Protein AF-A0A7Y3MYY5-F1 (afdb_monomer_lite)

Sequence (60 aa):
MGQTDVYLATCAELPGGDPDTELLTGHLRSSGIQAEVHVWDDPSVDWSSAPLTVIRSTWD

Foldseek 3Di:
DDFAAEEEEAAPVCQVADPVSVVVCVVCVVVVHRYYYGHNPPPPDDPVSYPYYHYDHNPD

pLDDT: mean 94.09, std 8.26, range [45.09, 98.19]

Structure (mmCIF, N/CA/C/O backbone)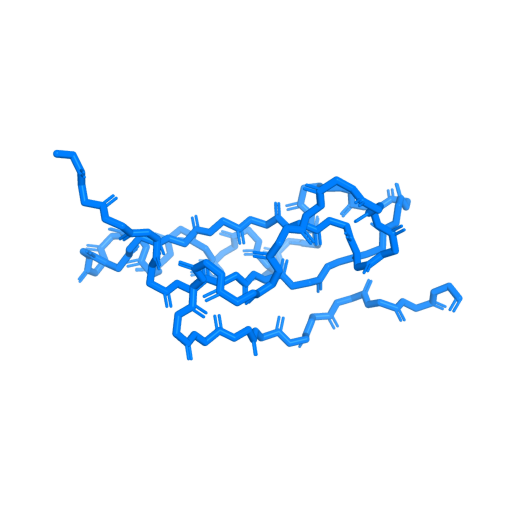:
data_AF-A0A7Y3MYY5-F1
#
_entry.id   AF-A0A7Y3MYY5-F1
#
loop_
_atom_site.group_PDB
_atom_site.id
_atom_site.type_symbol
_atom_site.label_atom_id
_atom_site.label_alt_id
_atom_site.label_comp_id
_atom_site.label_asym_id
_atom_site.label_entity_id
_atom_site.label_seq_id
_atom_site.pdbx_PDB_ins_code
_atom_site.Cartn_x
_atom_site.Cartn_y
_atom_site.Cartn_z
_atom_site.occupancy
_atom_site.B_iso_or_equiv
_atom_site.auth_seq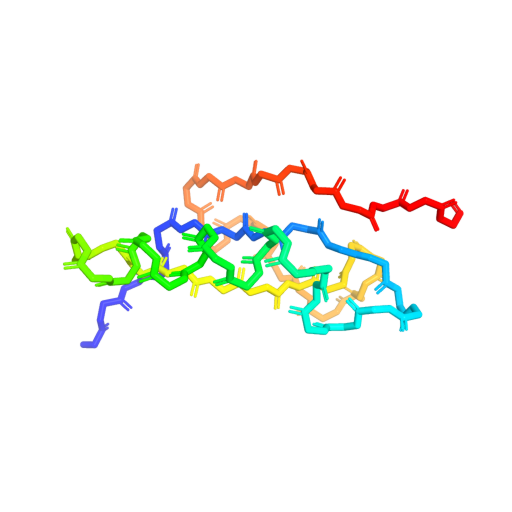_id
_atom_site.auth_comp_id
_atom_site.auth_asym_id
_atom_site.auth_atom_id
_atom_site.pdbx_PDB_model_num
ATOM 1 N N . MET A 1 1 ? -15.145 11.815 1.850 1.00 45.09 1 MET A N 1
ATOM 2 C CA . MET A 1 1 ? -14.486 10.689 1.159 1.00 45.09 1 MET A CA 1
ATOM 3 C C . MET A 1 1 ? -13.192 10.471 1.914 1.00 45.09 1 MET A C 1
ATOM 5 O O . MET A 1 1 ? -12.467 11.442 2.078 1.00 45.09 1 MET A O 1
ATOM 9 N N . GLY A 1 2 ? -13.068 9.321 2.581 1.00 67.50 2 GLY A N 1
ATOM 10 C CA . GLY A 1 2 ? -12.074 9.102 3.638 1.00 67.50 2 GLY A CA 1
ATOM 11 C C . GLY A 1 2 ? -10.652 9.042 3.094 1.00 67.50 2 GLY A C 1
ATOM 12 O O . GLY A 1 2 ? -10.451 8.609 1.966 1.00 67.50 2 GLY A O 1
ATOM 13 N N . GLN A 1 3 ? -9.706 9.518 3.898 1.00 84.06 3 GLN A N 1
ATOM 14 C CA . GLN A 1 3 ? -8.271 9.377 3.671 1.00 84.06 3 GLN A CA 1
ATOM 15 C C . GLN A 1 3 ? -7.884 7.891 3.636 1.00 84.06 3 GLN A C 1
ATOM 17 O O . GLN A 1 3 ? -8.506 7.087 4.330 1.00 84.06 3 GLN A O 1
ATOM 22 N N . THR A 1 4 ? -6.888 7.530 2.829 1.00 94.44 4 THR A N 1
ATOM 23 C CA . THR A 1 4 ? -6.397 6.150 2.739 1.00 94.44 4 THR A CA 1
ATOM 24 C C . THR A 1 4 ? -5.690 5.755 4.033 1.00 94.44 4 THR A C 1
ATOM 26 O O . THR A 1 4 ? -4.852 6.498 4.540 1.00 94.44 4 THR A O 1
ATOM 29 N N . ASP A 1 5 ? -6.037 4.590 4.580 1.00 97.00 5 ASP A N 1
ATOM 30 C CA . ASP A 1 5 ? -5.520 4.102 5.861 1.00 97.00 5 ASP A CA 1
ATOM 31 C C . ASP A 1 5 ? -4.208 3.326 5.685 1.00 97.00 5 ASP A C 1
ATOM 33 O O . ASP A 1 5 ? -3.330 3.366 6.548 1.00 97.00 5 ASP A O 1
ATOM 37 N N . VAL A 1 6 ? -4.077 2.581 4.581 1.00 97.81 6 VAL A N 1
ATOM 38 C CA . VAL A 1 6 ? -2.940 1.685 4.340 1.00 97.81 6 VAL A CA 1
ATOM 39 C C . VAL A 1 6 ? -2.511 1.727 2.879 1.00 97.81 6 VAL A C 1
ATOM 41 O O . VAL A 1 6 ? -3.312 1.482 1.978 1.00 97.81 6 VAL A O 1
ATOM 44 N N . TYR A 1 7 ? -1.222 1.941 2.646 1.00 98.19 7 TYR A N 1
ATOM 45 C CA . TYR A 1 7 ? -0.588 1.647 1.365 1.00 98.19 7 TYR A CA 1
ATOM 46 C C . TYR A 1 7 ? 0.105 0.285 1.397 1.00 98.19 7 TYR A C 1
ATOM 48 O O . TYR A 1 7 ? 0.683 -0.115 2.408 1.00 98.19 7 TYR A O 1
ATOM 56 N N . LEU A 1 8 ? 0.057 -0.435 0.282 1.00 98.19 8 LEU A N 1
ATOM 57 C CA . LEU A 1 8 ? 0.789 -1.673 0.049 1.00 98.19 8 LEU A CA 1
ATOM 58 C C . LEU A 1 8 ? 1.810 -1.419 -1.059 1.00 98.19 8 LEU A C 1
ATOM 60 O O . LEU A 1 8 ? 1.430 -1.147 -2.194 1.00 98.19 8 LEU A O 1
ATOM 64 N N . ALA A 1 9 ? 3.095 -1.502 -0.728 1.00 97.62 9 ALA A N 1
ATOM 65 C CA . ALA A 1 9 ? 4.174 -1.266 -1.679 1.00 97.62 9 ALA A CA 1
ATOM 66 C C . ALA A 1 9 ? 4.492 -2.541 -2.482 1.00 97.62 9 ALA A C 1
ATOM 68 O O . ALA A 1 9 ? 4.753 -3.601 -1.900 1.00 97.62 9 ALA A O 1
ATOM 69 N N . THR A 1 10 ? 4.487 -2.426 -3.809 1.00 97.56 10 THR A N 1
ATOM 70 C CA . THR A 1 10 ? 4.811 -3.485 -4.786 1.00 97.56 10 THR A CA 1
ATOM 71 C C . THR A 1 10 ? 5.874 -3.004 -5.783 1.00 97.56 10 THR A C 1
ATOM 73 O O . THR A 1 10 ? 6.250 -1.837 -5.742 1.00 97.56 10 THR A O 1
ATOM 76 N N . CYS A 1 11 ? 6.376 -3.869 -6.665 1.00 96.62 11 CYS A N 1
ATOM 77 C CA . CYS A 1 11 ? 7.294 -3.519 -7.755 1.00 96.62 11 CYS A CA 1
ATOM 78 C C . CYS A 1 11 ? 6.557 -3.171 -9.058 1.00 96.62 11 CYS A C 1
ATOM 80 O O . CYS A 1 11 ? 5.371 -3.476 -9.235 1.00 96.62 11 CYS A O 1
ATOM 82 N N . ALA A 1 12 ? 7.276 -2.547 -9.992 1.00 95.75 12 ALA A N 1
ATOM 83 C CA . ALA A 1 12 ? 6.739 -2.111 -11.278 1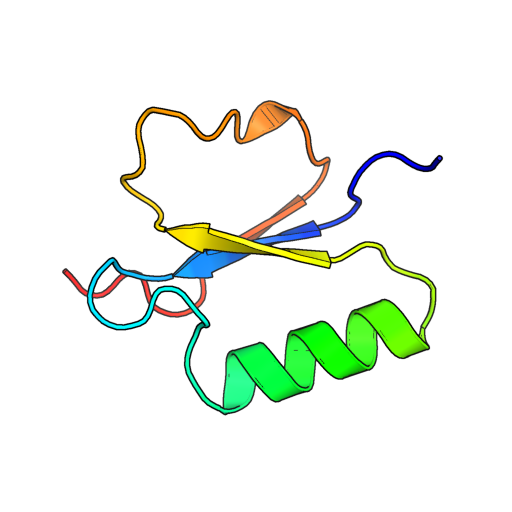.00 95.75 12 ALA A CA 1
ATOM 84 C C . ALA A 1 12 ? 6.292 -3.275 -12.184 1.00 95.75 12 ALA A C 1
ATOM 86 O O . ALA A 1 12 ? 5.395 -3.099 -13.011 1.00 95.75 12 ALA A O 1
ATOM 87 N N . GLU A 1 13 ? 6.863 -4.475 -12.026 1.00 95.25 13 GLU A N 1
ATOM 88 C CA . GLU A 1 13 ? 6.448 -5.678 -12.763 1.00 95.25 13 GLU A CA 1
ATOM 89 C C . GLU A 1 13 ? 5.064 -6.185 -12.336 1.00 95.25 13 GLU A C 1
ATOM 91 O O . GLU A 1 13 ? 4.386 -6.860 -13.115 1.00 95.25 13 GLU A O 1
ATOM 96 N N . LEU A 1 14 ? 4.638 -5.864 -11.110 1.00 94.50 14 LEU A N 1
ATOM 97 C CA . LEU A 1 14 ? 3.368 -6.284 -10.519 1.00 94.50 14 LEU A CA 1
ATOM 98 C C . LEU A 1 14 ? 2.637 -5.074 -9.913 1.00 94.50 14 LEU A C 1
ATOM 100 O O . LEU A 1 14 ? 2.455 -5.019 -8.695 1.00 94.50 14 LEU A O 1
ATOM 104 N N . PRO A 1 15 ? 2.158 -4.114 -10.729 1.00 92.88 15 PRO A N 1
ATOM 105 C CA . PRO A 1 15 ? 1.558 -2.874 -10.229 1.00 92.88 15 PRO A CA 1
ATOM 106 C C . PRO A 1 15 ? 0.235 -3.095 -9.475 1.00 92.88 15 PRO A C 1
ATOM 108 O O . PRO A 1 15 ? -0.175 -2.254 -8.683 1.00 92.88 15 PRO A O 1
ATOM 111 N N . GLY A 1 16 ? -0.434 -4.234 -9.696 1.00 91.44 16 GLY A N 1
ATOM 112 C CA . GLY A 1 16 ? -1.608 -4.662 -8.924 1.00 91.44 16 GLY A CA 1
ATOM 113 C C . GLY A 1 16 ? -1.278 -5.453 -7.651 1.00 91.44 16 GLY A C 1
ATOM 114 O O . GLY A 1 16 ? -2.180 -5.742 -6.867 1.00 91.44 16 GLY A O 1
ATOM 115 N N . GLY A 1 17 ? -0.002 -5.780 -7.430 1.00 93.62 17 GLY A N 1
ATOM 116 C CA . GLY A 1 17 ? 0.443 -6.727 -6.414 1.00 93.62 17 GLY A CA 1
ATOM 117 C C . GLY A 1 17 ? 0.411 -8.184 -6.885 1.00 93.62 17 GLY A C 1
ATOM 118 O O . GLY A 1 17 ? -0.074 -8.514 -7.965 1.00 93.62 17 GLY A O 1
ATOM 119 N N . ASP A 1 18 ? 0.965 -9.066 -6.056 1.00 94.44 18 ASP A N 1
ATOM 120 C CA . ASP A 1 18 ? 0.832 -10.520 -6.195 1.00 94.44 18 ASP A CA 1
ATOM 121 C C . ASP A 1 18 ? -0.547 -11.019 -5.697 1.00 94.44 18 ASP A C 1
ATOM 123 O O . ASP A 1 18 ? -1.285 -10.258 -5.060 1.00 94.44 18 ASP A O 1
ATOM 127 N N . PRO A 1 19 ? -0.918 -12.297 -5.931 1.00 96.06 19 PRO A N 1
ATOM 128 C CA . PRO A 1 19 ? -2.205 -12.832 -5.475 1.00 96.06 19 PRO A CA 1
ATOM 129 C C . PRO A 1 19 ? -2.450 -12.675 -3.966 1.00 96.06 19 PRO A C 1
ATOM 131 O O . PRO A 1 19 ? -3.581 -12.456 -3.534 1.00 96.06 19 PRO A O 1
ATOM 134 N N . ASP A 1 20 ? -1.398 -12.733 -3.149 1.00 96.00 20 ASP A N 1
ATOM 135 C CA . ASP A 1 20 ? -1.516 -12.536 -1.704 1.00 96.00 20 ASP A CA 1
ATOM 136 C C . ASP A 1 20 ? -1.847 -11.072 -1.359 1.00 96.00 20 ASP A C 1
ATOM 138 O O . ASP A 1 20 ? -2.611 -10.799 -0.431 1.00 96.00 20 ASP A O 1
ATOM 142 N N . THR A 1 21 ? -1.296 -10.119 -2.111 1.00 96.56 21 THR A N 1
ATOM 143 C CA . THR A 1 21 ? -1.555 -8.678 -1.987 1.00 96.56 21 THR A CA 1
ATOM 144 C C . THR A 1 21 ? -2.979 -8.340 -2.413 1.00 96.56 21 THR A C 1
ATOM 146 O O . THR A 1 21 ? -3.638 -7.541 -1.740 1.00 96.56 21 THR A O 1
ATOM 149 N N . GLU A 1 22 ? -3.504 -8.990 -3.454 1.00 94.44 22 GLU A N 1
ATOM 150 C CA . GLU A 1 22 ? -4.916 -8.879 -3.836 1.00 94.44 22 GLU A CA 1
ATOM 151 C C . GLU A 1 22 ? -5.841 -9.371 -2.712 1.00 94.44 22 GLU A C 1
ATOM 153 O O . GLU A 1 22 ? -6.773 -8.660 -2.315 1.00 94.44 22 GLU A O 1
ATOM 158 N N . LEU A 1 23 ? -5.556 -10.550 -2.142 1.00 97.19 23 LEU A N 1
ATOM 159 C CA . LEU A 1 23 ? -6.327 -11.123 -1.033 1.00 97.19 23 LEU A CA 1
ATOM 160 C C . LEU A 1 23 ? -6.287 -10.233 0.216 1.00 97.19 23 LEU A C 1
ATOM 162 O O . LEU A 1 23 ? -7.329 -9.967 0.823 1.00 97.19 23 LEU A O 1
ATOM 166 N N . LEU A 1 24 ? -5.104 -9.733 0.581 1.00 96.56 24 LEU A N 1
ATOM 167 C CA . LEU A 1 24 ? -4.922 -8.825 1.712 1.00 96.56 24 LEU A CA 1
ATOM 168 C C . LEU A 1 24 ? -5.701 -7.521 1.511 1.00 96.56 24 LEU A C 1
ATOM 170 O O . LEU A 1 24 ? -6.466 -7.119 2.388 1.00 96.56 24 LEU A O 1
ATOM 174 N N . THR A 1 25 ? -5.557 -6.884 0.348 1.00 97.06 25 THR A N 1
ATOM 175 C CA . THR A 1 25 ? -6.249 -5.627 0.021 1.00 97.06 25 THR A CA 1
ATOM 176 C C . THR A 1 25 ? -7.765 -5.813 0.048 1.00 97.06 25 THR A C 1
ATOM 178 O O . THR A 1 25 ? -8.487 -4.987 0.612 1.00 97.06 25 THR A O 1
ATOM 181 N N . GLY A 1 26 ? -8.263 -6.920 -0.513 1.00 96.62 26 GLY A N 1
ATOM 182 C CA . GLY A 1 26 ? -9.679 -7.279 -0.465 1.00 96.62 26 GLY A CA 1
ATOM 183 C C . GLY A 1 26 ? -10.192 -7.433 0.967 1.00 96.62 26 GLY A C 1
ATOM 184 O O . GLY A 1 26 ? -11.238 -6.878 1.312 1.00 96.62 26 GLY A O 1
ATOM 185 N N . HIS A 1 27 ? -9.436 -8.121 1.826 1.00 97.81 27 HIS A N 1
ATOM 186 C CA . HIS A 1 27 ? -9.821 -8.318 3.221 1.00 97.81 27 HIS A CA 1
ATOM 187 C C . HIS A 1 27 ? -9.816 -7.009 4.028 1.00 97.81 27 HIS A C 1
ATOM 189 O O . HIS A 1 27 ? -10.783 -6.738 4.748 1.00 97.81 27 HIS A O 1
ATOM 195 N N . LEU A 1 28 ? -8.791 -6.163 3.862 1.00 97.06 28 LEU A N 1
ATOM 196 C CA . LEU A 1 28 ? -8.711 -4.836 4.490 1.00 97.06 28 LEU A CA 1
ATOM 197 C C . LEU A 1 28 ? -9.926 -3.979 4.118 1.00 97.06 28 LEU A C 1
ATOM 199 O O . LEU A 1 28 ? -10.638 -3.498 5.002 1.00 97.06 28 LEU A O 1
ATOM 203 N N . ARG A 1 29 ? -10.240 -3.891 2.821 1.00 96.56 29 ARG A N 1
ATOM 204 C CA . ARG A 1 29 ? -11.408 -3.148 2.321 1.00 96.56 29 ARG A CA 1
ATOM 205 C C . ARG A 1 29 ? -12.722 -3.707 2.857 1.00 96.56 29 ARG A C 1
ATOM 207 O O . ARG A 1 29 ? -13.579 -2.938 3.284 1.00 96.56 29 ARG A O 1
ATOM 214 N N . SER A 1 30 ? -12.871 -5.034 2.906 1.00 97.38 30 SER A N 1
ATOM 215 C CA . SER A 1 30 ? -14.057 -5.677 3.495 1.00 97.38 30 SER A CA 1
ATOM 216 C C . SER A 1 30 ? -14.213 -5.401 4.997 1.00 97.38 30 SER A C 1
ATOM 218 O O . SER A 1 30 ? -15.327 -5.422 5.513 1.00 97.38 30 SER A O 1
ATOM 220 N N . SER A 1 31 ? -13.109 -5.081 5.678 1.00 97.06 31 SER A N 1
ATOM 221 C CA . SER A 1 31 ? -13.069 -4.701 7.094 1.00 97.06 31 SER A CA 1
ATOM 222 C C . SER A 1 31 ? -13.247 -3.192 7.318 1.00 97.06 31 SER A C 1
ATOM 224 O O . SER A 1 31 ? -13.155 -2.727 8.451 1.00 97.06 31 SER A O 1
ATOM 226 N N . GLY A 1 32 ? -13.502 -2.418 6.256 1.00 96.75 32 GLY A N 1
ATOM 227 C CA . GLY A 1 32 ? -13.687 -0.966 6.310 1.00 96.75 32 GLY A CA 1
ATOM 228 C C . GLY A 1 32 ? -12.398 -0.144 6.230 1.00 96.75 32 GLY A C 1
ATOM 229 O O . GLY A 1 32 ? -12.480 1.080 6.272 1.00 96.75 32 GLY A O 1
ATOM 230 N N . ILE A 1 33 ? -11.237 -0.786 6.075 1.00 97.31 33 ILE A N 1
ATOM 231 C CA . ILE A 1 33 ? -9.930 -0.127 5.960 1.00 97.31 33 ILE A CA 1
ATOM 232 C C . ILE A 1 33 ? -9.704 0.269 4.498 1.00 97.31 33 ILE A C 1
ATOM 234 O O . ILE A 1 33 ? -9.736 -0.581 3.602 1.00 97.31 33 ILE A O 1
ATOM 238 N N . GLN A 1 34 ? -9.466 1.552 4.238 1.00 97.00 34 GLN A N 1
ATOM 239 C CA . GLN A 1 34 ? -9.117 2.043 2.907 1.00 97.00 34 GLN A CA 1
ATOM 240 C C . GLN A 1 34 ? -7.676 1.644 2.578 1.00 97.00 34 GLN A C 1
ATOM 242 O O . GLN A 1 34 ? -6.730 2.163 3.165 1.00 97.00 34 GLN A O 1
ATOM 247 N N . ALA A 1 35 ? -7.520 0.704 1.646 1.00 97.06 35 ALA A N 1
ATOM 248 C CA . ALA A 1 35 ? -6.227 0.167 1.238 1.00 97.06 35 ALA A CA 1
ATOM 249 C C . ALA A 1 35 ? -5.962 0.399 -0.255 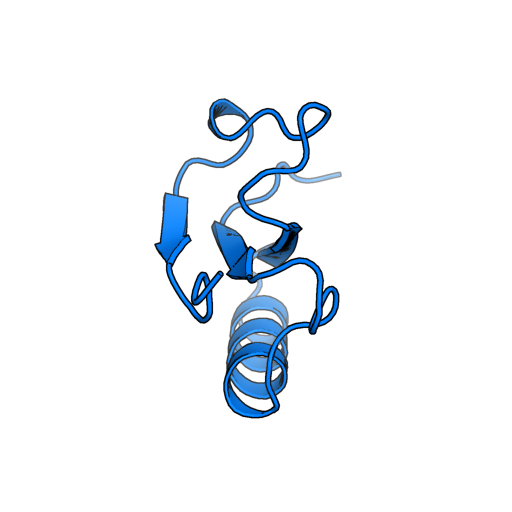1.00 97.06 35 ALA A C 1
ATOM 251 O O . ALA A 1 35 ? -6.848 0.154 -1.085 1.00 97.06 35 ALA A O 1
ATOM 252 N N . GLU A 1 36 ? -4.743 0.810 -0.596 1.00 97.31 36 GLU A N 1
ATOM 253 C CA . GLU A 1 36 ? -4.278 1.038 -1.970 1.00 97.31 36 GLU A CA 1
ATOM 254 C C . GLU A 1 36 ? -2.925 0.376 -2.215 1.00 97.31 36 GLU A C 1
ATOM 256 O O . GLU A 1 36 ? -2.087 0.318 -1.320 1.00 97.31 36 GLU A O 1
ATOM 261 N N . VAL A 1 37 ? -2.720 -0.125 -3.431 1.00 97.69 37 VAL A N 1
ATOM 262 C CA . VAL A 1 37 ? -1.455 -0.727 -3.861 1.00 97.69 37 VAL A CA 1
ATOM 263 C C . VAL A 1 37 ? -0.712 0.300 -4.706 1.00 97.69 37 VAL A C 1
ATOM 265 O O . VAL A 1 37 ? -1.308 0.871 -5.617 1.00 97.69 37 VAL A O 1
ATOM 268 N N . HIS A 1 38 ? 0.566 0.517 -4.404 1.00 97.94 38 HIS A N 1
ATOM 269 C CA . HIS A 1 38 ? 1.424 1.493 -5.075 1.00 97.94 38 HIS A CA 1
ATOM 270 C C . HIS A 1 38 ? 2.772 0.868 -5.420 1.00 97.94 38 HIS A C 1
ATOM 272 O O . HIS A 1 38 ? 3.330 0.099 -4.633 1.00 97.94 38 HIS A O 1
ATOM 278 N N . VAL A 1 39 ? 3.300 1.208 -6.593 1.00 97.44 39 VAL A N 1
ATOM 279 C CA . VAL A 1 39 ? 4.657 0.826 -6.995 1.00 97.44 39 VAL A CA 1
ATOM 280 C C . VAL A 1 39 ? 5.655 1.621 -6.144 1.00 97.44 39 VAL A C 1
ATOM 282 O O . VAL A 1 39 ? 5.512 2.833 -6.003 1.00 97.44 39 VAL A O 1
ATOM 285 N N . TRP A 1 40 ? 6.622 0.948 -5.515 1.00 97.06 40 TRP A N 1
ATOM 286 C CA . TRP A 1 40 ? 7.453 1.543 -4.459 1.00 97.06 40 TRP A CA 1
ATOM 287 C C . TRP A 1 40 ? 8.353 2.686 -4.946 1.00 97.06 40 TRP A C 1
ATOM 289 O O . TRP A 1 40 ? 8.629 3.606 -4.175 1.00 97.06 40 TRP A O 1
ATOM 299 N N . ASP A 1 41 ? 8.797 2.634 -6.203 1.00 95.50 41 ASP A N 1
ATOM 300 C CA . ASP A 1 41 ? 9.672 3.623 -6.831 1.00 95.50 41 ASP A CA 1
ATOM 301 C C . ASP A 1 41 ? 8.914 4.643 -7.696 1.00 95.50 41 ASP A C 1
ATOM 303 O O . ASP A 1 41 ? 9.544 5.483 -8.341 1.00 95.50 41 ASP A O 1
ATOM 307 N N . ASP A 1 42 ? 7.573 4.637 -7.676 1.00 96.88 42 ASP A N 1
ATOM 308 C CA . ASP A 1 42 ? 6.769 5.649 -8.360 1.00 96.88 42 ASP A CA 1
ATOM 309 C C . ASP A 1 42 ? 6.974 7.027 -7.694 1.00 96.88 42 ASP A C 1
ATOM 311 O O . ASP A 1 42 ? 6.529 7.253 -6.561 1.00 96.88 42 ASP A O 1
ATOM 315 N N . PRO A 1 43 ? 7.609 7.996 -8.387 1.00 96.75 43 PRO A N 1
ATOM 316 C CA . PRO A 1 43 ? 7.926 9.298 -7.807 1.00 96.75 43 PRO A CA 1
ATOM 317 C C . PRO A 1 43 ? 6.689 10.180 -7.581 1.00 96.75 43 PRO A C 1
ATOM 319 O O . PRO A 1 43 ? 6.812 11.259 -7.000 1.00 96.75 43 PRO A O 1
ATOM 322 N N . SER A 1 44 ? 5.513 9.774 -8.068 1.00 96.94 44 SER A N 1
ATOM 323 C CA . SER A 1 44 ? 4.253 10.493 -7.870 1.00 96.94 44 SER A CA 1
ATOM 324 C C . SER A 1 44 ? 3.541 10.135 -6.562 1.00 96.94 44 SER A C 1
ATOM 326 O O . SER A 1 44 ? 2.625 10.856 -6.156 1.00 96.94 44 SER A O 1
ATOM 328 N N . VAL A 1 45 ? 3.966 9.067 -5.877 1.00 96.75 45 VAL A N 1
ATOM 329 C CA . VAL A 1 45 ? 3.335 8.591 -4.642 1.00 96.75 45 VAL A CA 1
ATOM 330 C C . VAL A 1 45 ? 3.878 9.357 -3.436 1.00 96.75 45 VAL A C 1
ATOM 332 O O . VAL A 1 45 ? 5.039 9.227 -3.048 1.00 96.75 45 VAL A O 1
ATOM 335 N N . ASP A 1 46 ? 3.011 10.133 -2.786 1.00 96.00 46 ASP A N 1
ATOM 336 C CA . ASP A 1 46 ? 3.291 10.677 -1.459 1.00 96.00 46 ASP A CA 1
ATOM 337 C C . ASP A 1 46 ? 2.979 9.632 -0.378 1.00 96.00 46 ASP A C 1
ATOM 339 O O . ASP A 1 46 ? 1.847 9.496 0.088 1.00 96.00 46 ASP A O 1
ATOM 343 N N . TRP A 1 47 ? 4.008 8.910 0.058 1.00 94.94 47 TRP A N 1
ATOM 344 C CA . TRP A 1 47 ? 3.905 7.883 1.099 1.00 94.94 47 TRP A CA 1
ATOM 345 C C . TRP A 1 47 ? 3.458 8.415 2.467 1.00 94.94 47 TRP A C 1
ATOM 347 O O . TRP A 1 47 ? 3.033 7.627 3.310 1.00 94.94 47 TRP A O 1
ATOM 357 N N . SER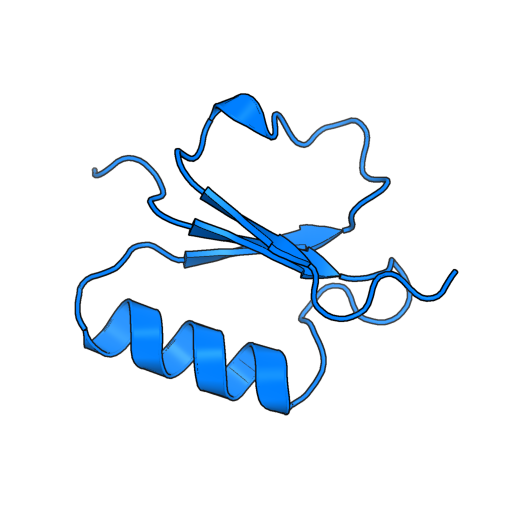 A 1 48 ? 3.520 9.731 2.704 1.00 94.50 48 SER A N 1
ATOM 358 C CA . SER A 1 48 ? 3.039 10.341 3.951 1.00 94.50 48 SER A CA 1
ATOM 359 C C . SER A 1 48 ? 1.522 10.562 3.981 1.00 94.50 48 SER A C 1
ATOM 361 O O . SER A 1 48 ? 0.961 10.844 5.041 1.00 94.50 48 SER A O 1
ATOM 363 N N . SER A 1 49 ? 0.843 10.395 2.840 1.00 94.38 49 SER A N 1
ATOM 364 C CA . SER A 1 49 ? -0.609 10.566 2.719 1.00 94.38 49 SER A CA 1
ATOM 365 C C . SER A 1 49 ? -1.424 9.463 3.409 1.00 94.38 49 SER A C 1
ATOM 367 O O . SER A 1 49 ? -2.596 9.697 3.724 1.00 94.38 49 SER A O 1
ATOM 369 N N . ALA A 1 50 ? -0.811 8.305 3.685 1.00 96.44 50 ALA A N 1
ATOM 370 C CA . ALA A 1 50 ? -1.386 7.222 4.478 1.00 96.44 50 ALA A CA 1
ATOM 371 C C . ALA A 1 50 ? -0.616 7.044 5.803 1.00 96.44 50 ALA A C 1
ATOM 373 O O . ALA A 1 50 ? 0.611 7.162 5.831 1.00 96.44 50 ALA A O 1
ATOM 374 N N . PRO A 1 51 ? -1.295 6.713 6.916 1.00 96.31 51 PRO A N 1
ATOM 375 C CA . PRO A 1 51 ? -0.643 6.532 8.212 1.00 96.31 51 PRO A CA 1
ATOM 376 C C . PRO A 1 51 ? 0.199 5.247 8.307 1.00 96.31 51 PRO A C 1
ATOM 378 O O . PRO A 1 51 ? 1.023 5.132 9.215 1.00 96.31 51 PRO A O 1
ATOM 381 N N . LEU A 1 52 ? 0.000 4.276 7.407 1.00 97.25 52 LEU A N 1
ATOM 382 C CA . LEU A 1 52 ? 0.735 3.012 7.378 1.00 97.25 52 LEU A CA 1
ATOM 383 C C . LEU A 1 52 ? 1.086 2.602 5.945 1.00 97.25 52 LEU A C 1
ATOM 385 O O . LEU A 1 52 ? 0.247 2.655 5.049 1.00 97.25 52 LEU A O 1
ATOM 389 N N . THR A 1 53 ? 2.3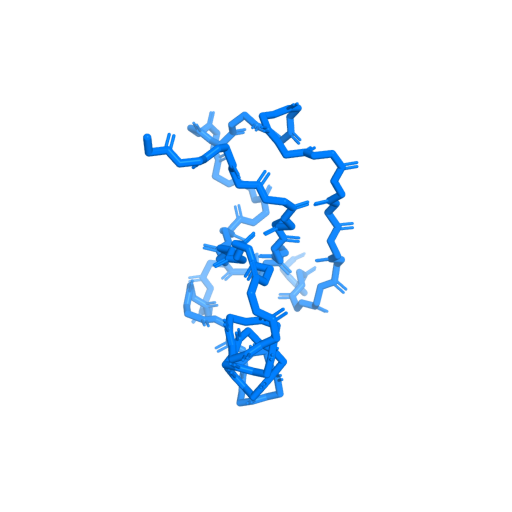07 2.098 5.761 1.00 97.44 53 THR A N 1
ATOM 390 C CA . THR A 1 53 ? 2.737 1.409 4.539 1.00 97.44 53 THR A CA 1
ATOM 391 C C . THR A 1 53 ? 3.201 -0.005 4.876 1.00 97.44 53 THR A C 1
ATOM 393 O O . THR A 1 53 ? 4.004 -0.203 5.789 1.00 97.44 53 THR A O 1
ATOM 396 N N . VAL A 1 54 ? 2.705 -0.992 4.134 1.00 96.81 54 VAL A N 1
ATOM 397 C CA . VAL A 1 54 ? 3.102 -2.400 4.225 1.00 96.81 54 VAL A CA 1
ATOM 398 C C . VAL A 1 54 ? 3.967 -2.743 3.020 1.00 96.81 54 VAL A C 1
ATOM 400 O O . VAL A 1 54 ? 3.517 -2.644 1.881 1.00 96.81 54 VAL A O 1
ATOM 403 N N . ILE A 1 55 ? 5.198 -3.189 3.263 1.00 96.31 55 ILE A N 1
ATOM 404 C CA . ILE A 1 55 ? 6.074 -3.705 2.207 1.00 96.31 55 ILE A CA 1
ATOM 405 C C . ILE A 1 55 ? 5.589 -5.104 1.823 1.00 96.31 55 ILE A C 1
ATOM 407 O O . ILE A 1 55 ? 5.461 -5.978 2.687 1.00 96.31 55 ILE A O 1
ATOM 411 N N . ARG A 1 56 ? 5.291 -5.304 0.538 1.00 95.12 56 ARG A N 1
ATOM 412 C CA . ARG A 1 56 ? 4.895 -6.602 -0.013 1.00 95.12 56 ARG A CA 1
ATOM 413 C C . ARG A 1 56 ? 5.980 -7.133 -0.933 1.00 95.12 56 ARG A C 1
ATOM 415 O O . ARG A 1 56 ? 6.813 -7.912 -0.481 1.00 95.12 56 ARG A O 1
ATOM 422 N N . SER A 1 57 ? 5.979 -6.681 -2.182 1.00 93.19 57 SER A N 1
ATOM 423 C CA . SER A 1 57 ? 6.727 -7.318 -3.264 1.00 93.19 57 SER A CA 1
ATOM 424 C C . SER A 1 57 ? 7.601 -6.330 -4.036 1.00 93.19 57 SER A C 1
ATOM 426 O O . SER A 1 57 ? 7.425 -6.152 -5.232 1.00 93.19 57 SER A O 1
ATOM 428 N N . THR A 1 58 ? 8.527 -5.669 -3.338 1.00 91.00 58 THR A N 1
ATOM 429 C CA . THR A 1 58 ? 9.452 -4.637 -3.859 1.00 91.00 58 THR A CA 1
ATOM 430 C C . THR A 1 58 ? 10.801 -5.252 -4.272 1.00 91.00 58 THR A C 1
ATOM 432 O O . THR A 1 58 ? 11.823 -4.977 -3.646 1.00 91.00 58 THR A O 1
ATOM 435 N N . TRP A 1 59 ? 10.775 -6.229 -5.183 1.00 86.00 59 TRP A N 1
ATOM 436 C CA . TRP A 1 59 ? 11.901 -7.148 -5.431 1.00 86.00 59 TRP A CA 1
ATOM 437 C C . TRP A 1 59 ? 12.898 -6.719 -6.522 1.00 86.00 59 TRP A C 1
ATOM 439 O O . TRP A 1 59 ? 13.832 -7.476 -6.794 1.00 86.00 59 TRP A O 1
ATOM 449 N N . ASP A 1 60 ? 12.677 -5.586 -7.173 1.00 73.19 60 ASP A N 1
ATOM 450 C CA . ASP A 1 60 ? 13.562 -4.990 -8.183 1.00 73.19 60 ASP A CA 1
ATOM 451 C C . ASP A 1 60 ? 14.881 -4.432 -7.618 1.00 73.19 60 ASP A C 1
ATOM 453 O O . ASP A 1 60 ? 14.972 -4.139 -6.401 1.00 73.19 60 ASP A O 1
#

Radius of gyration: 10.92 Å; chains: 1; bounding box: 28×24×21 Å

Secondary structure (DSSP, 8-state):
-PPP-EEEEE-TT-TT--HHHHHHHHHHHHTT--EEEEETT-TT--GGGSSEEEEEE---